Protein AF-A0A1C7MKK9-F1 (afdb_monomer_lite)

Radius of gyration: 22.71 Å; chains: 1; bounding box: 38×39×67 Å

Structure (mmCIF, N/CA/C/O backbone):
data_AF-A0A1C7MKK9-F1
#
_entry.id   AF-A0A1C7MKK9-F1
#
loop_
_atom_site.group_PDB
_atom_site.id
_atom_site.type_symbol
_atom_site.label_atom_id
_atom_site.label_alt_id
_atom_site.label_comp_id
_atom_site.label_asym_id
_atom_site.label_entity_id
_atom_site.label_seq_id
_atom_site.pdbx_PDB_ins_code
_atom_site.Cartn_x
_atom_site.Cartn_y
_atom_site.Cartn_z
_atom_site.occupancy
_atom_site.B_iso_or_equiv
_atom_site.auth_seq_id
_atom_site.auth_comp_id
_atom_site.auth_asym_id
_atom_site.auth_atom_id
_atom_site.pdbx_PDB_model_num
ATOM 1 N N . TYR A 1 1 ? -8.326 -22.837 -31.686 1.00 41.22 1 TYR A N 1
ATOM 2 C CA . TYR A 1 1 ? -7.450 -22.617 -32.850 1.00 41.22 1 TYR A CA 1
ATOM 3 C C . TYR A 1 1 ? -6.098 -23.241 -32.539 1.00 41.22 1 TYR A C 1
ATOM 5 O O . TYR A 1 1 ? -5.287 -22.627 -31.864 1.00 41.22 1 TYR A O 1
ATOM 13 N N . THR A 1 2 ? -5.926 -24.512 -32.907 1.00 41.72 2 THR A N 1
ATOM 14 C CA . THR A 1 2 ? -4.682 -25.273 -32.719 1.00 41.72 2 THR A CA 1
ATOM 15 C C . THR A 1 2 ? -3.813 -25.039 -33.943 1.00 41.72 2 THR A C 1
ATOM 17 O O . THR A 1 2 ? -4.181 -25.461 -35.037 1.00 41.72 2 THR A O 1
ATOM 20 N N . THR A 1 3 ? -2.684 -24.359 -33.774 1.00 43.34 3 THR A N 1
ATOM 21 C CA . THR A 1 3 ? -1.679 -24.244 -34.832 1.00 43.34 3 THR A CA 1
ATOM 22 C C . THR A 1 3 ? -0.671 -25.368 -34.637 1.00 43.34 3 THR A C 1
ATOM 24 O O . THR A 1 3 ? 0.099 -25.379 -33.679 1.00 43.34 3 THR A O 1
ATOM 27 N N . VAL A 1 4 ? -0.726 -26.358 -35.526 1.00 50.69 4 VAL A N 1
ATOM 28 C CA . VAL A 1 4 ? 0.252 -27.444 -35.618 1.00 50.69 4 VAL A CA 1
ATOM 29 C C . VAL A 1 4 ? 1.525 -26.858 -36.229 1.00 50.69 4 VAL A C 1
ATOM 31 O O . VAL A 1 4 ? 1.595 -26.643 -37.436 1.00 50.69 4 VAL A O 1
ATOM 34 N N . TYR A 1 5 ? 2.524 -26.561 -35.399 1.00 46.94 5 TYR A N 1
ATOM 35 C CA . TYR A 1 5 ? 3.855 -26.188 -35.871 1.00 46.94 5 TYR A CA 1
ATOM 36 C C . TYR A 1 5 ? 4.632 -27.456 -36.231 1.00 46.94 5 TYR A C 1
ATOM 38 O O . TYR A 1 5 ? 5.049 -28.220 -35.360 1.00 46.94 5 TYR A O 1
ATOM 46 N N . ALA A 1 6 ? 4.828 -27.686 -37.529 1.00 48.00 6 ALA A N 1
ATOM 47 C CA . ALA A 1 6 ? 5.784 -28.668 -38.020 1.00 48.00 6 ALA A CA 1
ATOM 48 C C . ALA A 1 6 ? 7.207 -28.191 -37.672 1.00 48.00 6 ALA A C 1
ATOM 50 O O . ALA A 1 6 ? 7.740 -27.260 -38.274 1.00 48.00 6 ALA A O 1
ATOM 51 N N . ARG A 1 7 ? 7.794 -28.808 -36.642 1.00 52.25 7 ARG A N 1
ATOM 52 C CA . ARG A 1 7 ? 9.140 -28.535 -36.125 1.00 52.25 7 ARG A CA 1
ATOM 53 C C . ARG A 1 7 ? 10.184 -29.131 -37.074 1.00 52.25 7 ARG A C 1
ATOM 55 O O . ARG A 1 7 ? 10.309 -30.348 -37.165 1.00 52.25 7 ARG A O 1
ATOM 62 N N . ASN A 1 8 ? 10.940 -28.279 -37.767 1.00 49.31 8 ASN A N 1
ATOM 63 C CA . ASN A 1 8 ? 12.142 -28.685 -38.495 1.00 49.31 8 ASN A CA 1
ATOM 64 C C . ASN A 1 8 ? 13.335 -28.644 -37.514 1.00 49.31 8 ASN A C 1
ATOM 66 O O . ASN A 1 8 ? 13.814 -27.578 -37.129 1.00 49.31 8 ASN A O 1
ATOM 70 N N . SER A 1 9 ? 13.739 -29.817 -37.023 1.00 53.78 9 SER A N 1
ATOM 71 C CA . SER A 1 9 ? 14.476 -30.031 -35.761 1.00 53.78 9 SER A CA 1
ATOM 72 C C . SER A 1 9 ? 15.999 -29.789 -35.786 1.00 53.78 9 SER A C 1
ATOM 74 O O . SER A 1 9 ? 16.714 -30.421 -35.016 1.00 53.78 9 SER A O 1
ATOM 76 N N . GLY A 1 10 ? 16.527 -28.905 -36.639 1.00 49.16 10 GLY A N 1
ATOM 77 C CA . GLY A 1 10 ? 17.985 -28.795 -36.841 1.00 49.16 10 GLY A CA 1
ATOM 78 C C . GLY A 1 10 ? 18.697 -27.574 -36.245 1.00 49.16 10 GLY A C 1
ATOM 79 O O . GLY A 1 10 ? 19.805 -27.716 -35.744 1.00 49.16 10 GLY A O 1
ATOM 80 N N . GLY A 1 11 ? 18.099 -26.376 -36.311 1.00 49.44 11 GLY A N 1
ATOM 81 C CA . GLY A 1 11 ? 18.850 -25.126 -36.071 1.00 49.44 11 GLY A CA 1
ATOM 82 C C . GLY A 1 11 ? 18.106 -23.987 -35.371 1.00 49.44 11 GLY A C 1
ATOM 83 O O . GLY A 1 11 ? 18.730 -23.008 -34.987 1.00 49.44 11 GLY A O 1
ATOM 84 N N . VAL A 1 12 ? 16.792 -24.103 -35.157 1.00 55.94 12 VAL A N 1
ATOM 85 C CA . VAL A 1 12 ? 15.985 -23.049 -34.505 1.00 55.94 12 VAL A CA 1
ATOM 86 C C . VAL A 1 12 ? 16.100 -23.106 -32.973 1.00 55.94 12 VAL A C 1
ATOM 88 O O . VAL A 1 12 ? 16.021 -22.084 -32.300 1.00 55.94 12 VAL A O 1
ATOM 91 N N . MET A 1 13 ? 16.387 -24.291 -32.421 1.00 52.06 13 MET A N 1
ATOM 92 C CA . MET A 1 13 ? 16.385 -24.548 -30.976 1.00 52.06 13 MET A CA 1
ATOM 93 C C . MET A 1 13 ? 17.452 -23.751 -30.206 1.00 52.06 13 MET A C 1
ATOM 95 O O . MET A 1 13 ? 17.201 -23.339 -29.084 1.00 52.06 13 MET A O 1
ATOM 99 N N . SER A 1 14 ? 18.615 -23.476 -30.807 1.00 57.69 14 SER A N 1
ATOM 100 C CA . SER A 1 14 ? 19.711 -22.766 -30.125 1.00 57.69 14 SER A CA 1
ATOM 101 C C . SER A 1 14 ? 19.525 -21.245 -30.070 1.00 57.69 14 SER A C 1
ATOM 103 O O . SER A 1 14 ? 20.044 -20.595 -29.165 1.00 57.69 14 SER A O 1
ATOM 105 N N . GLN A 1 15 ? 18.805 -20.662 -31.032 1.00 58.06 15 GLN A N 1
ATOM 106 C CA . GLN A 1 15 ? 18.639 -19.209 -31.124 1.00 58.06 15 GLN A CA 1
ATOM 107 C C . GLN A 1 15 ? 17.444 -18.718 -30.296 1.00 58.06 15 GLN A C 1
ATOM 109 O O . GLN A 1 15 ? 17.530 -17.666 -29.666 1.00 58.06 15 GLN A O 1
ATOM 114 N N . GLU A 1 16 ? 16.379 -19.520 -30.228 1.00 61.84 16 GLU A N 1
ATOM 115 C CA . GLU A 1 16 ? 15.189 -19.254 -29.411 1.00 61.84 16 GLU A CA 1
ATOM 116 C C . GLU A 1 16 ? 15.513 -19.342 -27.905 1.00 61.84 16 GLU A C 1
ATOM 118 O O . GLU A 1 16 ? 15.178 -18.440 -27.135 1.00 61.84 16 GLU A O 1
ATOM 123 N N . GLU A 1 17 ? 16.309 -20.340 -27.505 1.00 62.66 17 GLU A N 1
ATOM 124 C CA . GLU A 1 17 ? 16.752 -20.515 -26.116 1.00 62.66 17 GLU A CA 1
ATOM 125 C C . GLU A 1 17 ? 17.623 -19.340 -25.628 1.00 62.66 17 GLU A C 1
ATOM 127 O O . GLU A 1 17 ? 17.474 -18.872 -24.498 1.00 62.66 17 GLU A O 1
ATOM 132 N N . SER A 1 18 ? 18.487 -18.795 -26.496 1.00 64.81 18 SER A N 1
ATOM 133 C CA . SER A 1 18 ? 1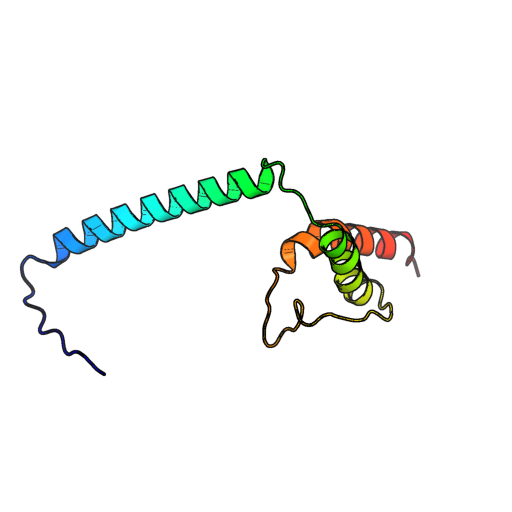9.310 -17.619 -26.177 1.00 64.81 18 SER A CA 1
ATOM 134 C C . SER A 1 18 ? 18.465 -16.351 -25.987 1.00 64.81 18 SER A C 1
ATOM 136 O O . SER A 1 18 ? 18.694 -15.592 -25.038 1.00 64.81 18 SER A O 1
ATOM 138 N N . SER A 1 19 ? 17.447 -16.140 -26.831 1.00 72.62 19 SER A N 1
ATOM 139 C CA . SER A 1 19 ? 16.508 -15.023 -26.665 1.00 72.62 19 SER A CA 1
ATOM 140 C C . SER A 1 19 ? 15.639 -15.167 -25.418 1.00 72.62 19 SER A C 1
ATOM 142 O O . SER A 1 19 ? 15.448 -14.185 -24.703 1.00 72.62 19 SER A O 1
ATOM 144 N N . ASP A 1 20 ? 15.186 -16.379 -25.093 1.00 75.94 20 ASP A N 1
ATOM 145 C CA . ASP A 1 20 ? 14.404 -16.640 -23.883 1.00 75.94 20 ASP A CA 1
ATOM 146 C C . ASP A 1 20 ? 15.215 -16.364 -22.618 1.00 75.94 20 ASP A C 1
ATOM 148 O O . ASP A 1 20 ? 14.711 -15.787 -21.654 1.00 75.94 20 ASP A O 1
ATOM 152 N N . VAL A 1 21 ? 16.493 -16.747 -22.612 1.00 77.56 21 VAL A N 1
ATOM 153 C CA . VAL A 1 21 ? 17.417 -16.445 -21.515 1.00 77.56 21 VAL A CA 1
ATOM 154 C C . VAL A 1 21 ? 17.625 -14.932 -21.380 1.00 77.56 21 VAL A C 1
ATOM 156 O O . VAL A 1 21 ? 17.543 -14.404 -20.270 1.00 77.56 21 VAL A O 1
ATOM 159 N N . SER A 1 22 ? 17.792 -14.209 -22.490 1.00 87.50 22 SER A N 1
ATOM 160 C CA . SER A 1 22 ? 17.891 -12.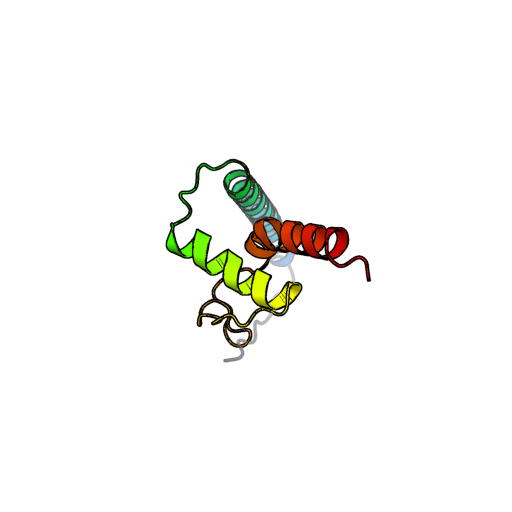742 -22.484 1.00 87.50 22 SER A CA 1
ATOM 161 C C . SER A 1 22 ? 16.626 -12.074 -21.924 1.00 87.50 22 SER A C 1
ATOM 163 O O . SER A 1 22 ? 16.717 -11.232 -21.026 1.00 87.50 22 SER A O 1
ATOM 165 N N . LEU A 1 23 ? 15.439 -12.506 -22.364 1.00 92.25 23 LEU A N 1
ATOM 166 C CA . LEU A 1 23 ? 14.156 -11.994 -21.872 1.00 92.25 23 LEU A CA 1
ATOM 167 C C . LEU A 1 23 ? 13.948 -12.284 -20.383 1.00 92.25 23 LEU A C 1
ATOM 169 O O . LEU A 1 23 ? 13.446 -11.417 -19.669 1.00 92.25 23 LEU A O 1
ATOM 173 N N . LYS A 1 24 ? 14.377 -13.452 -19.885 1.00 93.31 24 LYS A N 1
ATOM 174 C CA . LYS A 1 24 ? 14.341 -13.777 -18.448 1.00 93.31 24 LYS A CA 1
ATOM 175 C C . LYS A 1 24 ? 15.182 -12.801 -17.630 1.00 93.31 24 LYS A C 1
ATOM 177 O O . LYS A 1 24 ? 14.710 -12.323 -16.603 1.00 93.31 24 LYS A O 1
ATOM 182 N N . TYR A 1 25 ? 16.391 -12.463 -18.077 1.00 94.75 25 TYR A N 1
ATOM 183 C CA . TYR A 1 25 ? 17.233 -11.494 -17.368 1.00 94.75 25 TYR A CA 1
ATOM 184 C C . TYR A 1 25 ? 16.662 -10.080 -17.413 1.00 94.75 25 TYR A C 1
ATOM 186 O O . TYR A 1 25 ? 16.647 -9.404 -16.385 1.00 94.75 25 TYR A O 1
ATOM 194 N N . VAL A 1 26 ? 16.140 -9.652 -18.566 1.00 95.50 26 VAL A N 1
ATOM 195 C CA . VAL A 1 26 ? 15.443 -8.363 -18.689 1.00 95.50 26 VAL A CA 1
ATOM 196 C C . VAL A 1 26 ? 14.234 -8.327 -17.755 1.00 95.50 26 VAL A C 1
ATOM 198 O O . VAL A 1 26 ? 14.069 -7.370 -17.003 1.00 95.50 26 VAL A O 1
ATOM 201 N N . TYR A 1 27 ? 13.432 -9.392 -17.729 1.00 95.62 27 TYR A N 1
ATOM 202 C CA . TYR A 1 27 ? 12.286 -9.521 -16.834 1.00 95.62 27 TYR A CA 1
ATOM 203 C C . TYR A 1 27 ? 12.697 -9.467 -15.357 1.00 95.62 27 TYR A C 1
ATOM 205 O O . TYR A 1 27 ? 12.135 -8.680 -14.598 1.00 95.62 27 TYR A O 1
ATOM 213 N N . CYS A 1 28 ? 13.711 -10.235 -14.946 1.00 97.00 28 CYS A N 1
ATOM 214 C CA . CYS A 1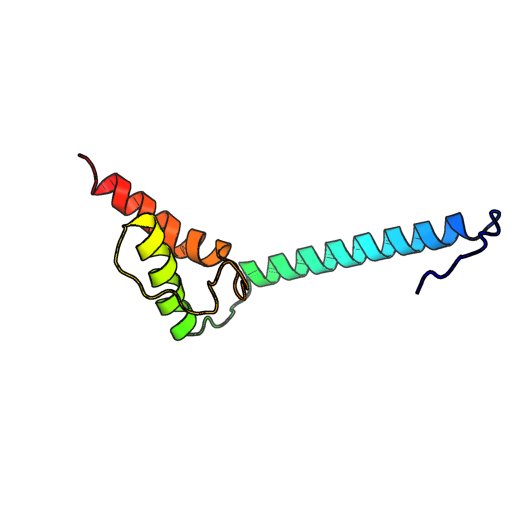 28 ? 14.245 -10.196 -13.582 1.00 97.00 28 CYS A CA 1
ATOM 215 C C . CYS A 1 28 ? 14.790 -8.807 -13.214 1.00 97.00 28 CYS A C 1
ATOM 217 O O . CYS A 1 28 ? 14.578 -8.338 -12.093 1.00 97.00 28 CYS A O 1
ATOM 219 N N . GLY A 1 29 ? 15.449 -8.124 -14.155 1.00 97.50 29 GLY A N 1
ATOM 220 C CA . GLY A 1 29 ? 15.921 -6.751 -13.985 1.00 97.50 29 GLY A CA 1
ATOM 221 C C . GLY A 1 29 ? 14.768 -5.772 -13.762 1.00 97.50 29 GLY A C 1
ATOM 222 O O . GLY A 1 29 ? 14.778 -5.018 -12.790 1.00 97.50 29 GLY A O 1
ATOM 223 N N . LEU A 1 30 ? 13.730 -5.836 -14.599 1.00 96.38 30 LEU A N 1
ATOM 224 C CA . LEU A 1 30 ? 12.521 -5.017 -14.458 1.00 96.38 30 LEU A CA 1
ATOM 225 C C . LEU A 1 30 ? 11.768 -5.317 -13.157 1.00 96.38 30 LEU A C 1
ATOM 227 O O . LEU A 1 30 ? 11.278 -4.394 -12.507 1.00 96.38 30 LEU A O 1
ATOM 231 N N . LEU A 1 31 ? 11.701 -6.584 -12.744 1.00 95.50 31 LEU A N 1
ATOM 232 C CA . LEU A 1 31 ? 11.087 -6.987 -11.479 1.00 95.50 31 LEU A CA 1
ATOM 233 C C . LEU A 1 31 ? 11.850 -6.408 -10.281 1.00 95.50 31 LEU A C 1
ATOM 235 O O . LEU A 1 31 ? 11.236 -5.871 -9.360 1.00 95.50 31 LEU A O 1
ATOM 239 N N . THR A 1 32 ? 13.182 -6.467 -10.320 1.00 96.56 32 THR A N 1
ATOM 240 C CA . THR A 1 32 ? 14.048 -5.887 -9.283 1.00 96.56 32 THR A CA 1
ATOM 241 C C . THR A 1 32 ? 13.868 -4.375 -9.212 1.00 96.56 32 THR A C 1
ATOM 243 O O . THR A 1 32 ? 13.671 -3.824 -8.131 1.00 96.56 32 THR A O 1
ATOM 246 N N . LEU A 1 33 ? 13.852 -3.702 -10.365 1.00 95.56 33 LEU A N 1
ATOM 247 C CA . LEU A 1 33 ? 13.612 -2.263 -10.451 1.00 95.56 33 LEU A CA 1
ATOM 248 C C . LEU A 1 33 ? 12.227 -1.883 -9.900 1.00 95.56 33 LEU A C 1
ATOM 250 O O . LEU A 1 33 ? 12.096 -0.909 -9.161 1.00 95.56 33 LEU A O 1
ATOM 254 N N . ARG A 1 34 ? 11.196 -2.679 -10.206 1.00 92.12 34 ARG A N 1
ATOM 255 C CA . ARG A 1 34 ? 9.843 -2.500 -9.662 1.00 92.12 34 ARG A CA 1
ATOM 256 C C . ARG A 1 34 ? 9.830 -2.622 -8.138 1.00 92.12 34 ARG A C 1
ATOM 258 O O . ARG A 1 34 ? 9.217 -1.787 -7.480 1.00 92.12 34 ARG A O 1
ATOM 265 N N . ALA A 1 35 ? 10.499 -3.631 -7.580 1.00 91.38 35 ALA A N 1
ATOM 266 C CA . ALA A 1 35 ? 10.604 -3.809 -6.132 1.00 91.38 35 ALA A CA 1
ATOM 267 C C . ALA A 1 35 ? 11.361 -2.646 -5.469 1.00 91.38 35 ALA A C 1
ATOM 269 O O . ALA A 1 35 ? 10.928 -2.144 -4.435 1.00 91.38 35 ALA A O 1
ATOM 270 N N . PHE A 1 36 ? 12.437 -2.166 -6.098 1.00 93.94 36 PHE A N 1
ATOM 271 C CA . PHE A 1 36 ? 13.185 -1.003 -5.628 1.00 93.94 36 PHE A CA 1
ATOM 272 C C . PHE A 1 36 ? 12.291 0.242 -5.530 1.00 93.94 36 PHE A C 1
ATOM 274 O O . PHE A 1 36 ? 12.214 0.860 -4.470 1.00 93.94 36 PHE A O 1
ATOM 281 N N . PHE A 1 37 ? 11.542 0.576 -6.585 1.00 90.88 37 PHE A N 1
ATOM 282 C CA . PHE A 1 37 ? 10.616 1.712 -6.536 1.00 90.88 37 PHE A CA 1
ATOM 283 C C . PHE A 1 37 ? 9.450 1.508 -5.567 1.00 90.88 37 PHE A C 1
ATOM 285 O O . PHE A 1 37 ? 8.999 2.475 -4.965 1.00 90.88 37 PHE A O 1
ATOM 292 N N . ALA A 1 38 ? 8.973 0.276 -5.383 1.00 86.50 38 ALA A N 1
ATOM 293 C CA . ALA A 1 38 ? 7.913 -0.006 -4.420 1.00 86.50 38 ALA A CA 1
ATOM 294 C C . ALA A 1 38 ? 8.355 0.228 -2.963 1.00 86.50 38 ALA A C 1
ATOM 296 O O . ALA A 1 38 ? 7.532 0.622 -2.143 1.00 86.50 38 ALA A O 1
ATOM 297 N N . LEU A 1 39 ? 9.633 -0.011 -2.641 1.00 86.44 39 LEU A N 1
ATOM 298 C CA . LEU A 1 39 ? 10.171 0.134 -1.282 1.00 86.44 39 LEU A CA 1
ATOM 299 C C . LEU A 1 39 ? 10.734 1.532 -0.995 1.00 86.44 39 LEU A C 1
ATOM 301 O O . LEU A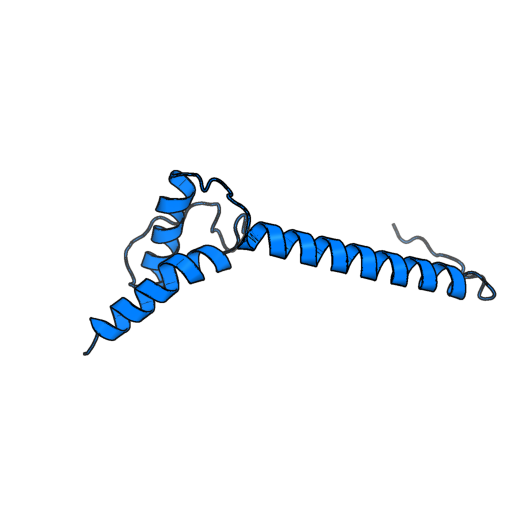 1 39 ? 10.594 2.026 0.119 1.00 86.44 39 LEU A O 1
ATOM 305 N N . PHE A 1 40 ? 11.389 2.153 -1.980 1.00 88.50 40 PHE A N 1
ATOM 306 C CA . PHE A 1 40 ? 12.107 3.423 -1.802 1.00 88.50 40 PHE A CA 1
ATOM 307 C C . PHE A 1 40 ? 11.441 4.614 -2.501 1.00 88.50 40 PHE A C 1
ATOM 309 O O . PHE A 1 40 ? 11.880 5.751 -2.333 1.00 88.50 40 PHE A O 1
ATOM 316 N N . GLY A 1 41 ? 10.412 4.381 -3.314 1.00 85.00 41 GLY A N 1
ATOM 317 C CA . GLY A 1 41 ? 9.693 5.446 -4.003 1.00 85.00 41 GLY A CA 1
ATOM 318 C C . GLY A 1 41 ? 8.796 6.246 -3.059 1.00 85.00 41 GLY A C 1
ATOM 319 O O . GLY A 1 41 ? 8.170 5.700 -2.155 1.00 85.00 41 GLY A O 1
ATOM 320 N N . THR A 1 42 ? 8.664 7.548 -3.313 1.00 81.81 42 THR A N 1
ATOM 321 C CA . THR A 1 42 ? 7.709 8.429 -2.621 1.00 81.81 42 THR A CA 1
ATOM 322 C C . THR A 1 42 ? 6.349 8.393 -3.321 1.00 81.81 42 THR A C 1
ATOM 324 O O . THR A 1 42 ? 5.875 9.402 -3.846 1.00 81.81 42 THR A O 1
ATOM 327 N N . GLY A 1 43 ? 5.753 7.203 -3.407 1.00 77.19 43 GLY A N 1
ATOM 328 C CA . GLY A 1 43 ? 4.409 7.046 -3.957 1.00 77.19 43 GLY A CA 1
ATOM 329 C C . GLY A 1 43 ? 3.389 7.764 -3.074 1.00 77.19 43 GLY A C 1
ATOM 330 O O . GLY A 1 43 ? 3.368 7.563 -1.862 1.00 77.19 43 GLY A O 1
ATOM 331 N N . TYR A 1 44 ? 2.547 8.607 -3.670 1.00 85.38 44 TYR A N 1
ATOM 332 C CA . TYR A 1 44 ? 1.393 9.159 -2.970 1.00 85.38 44 TYR A CA 1
ATOM 333 C C . TYR A 1 44 ? 0.369 8.042 -2.770 1.00 85.38 44 TYR A C 1
ATOM 335 O O . TYR A 1 44 ? -0.128 7.482 -3.744 1.00 85.38 44 TYR A O 1
ATOM 343 N N . ILE A 1 45 ? 0.092 7.703 -1.514 1.00 81.31 45 ILE A N 1
ATOM 344 C CA . ILE A 1 45 ? -1.011 6.812 -1.156 1.00 81.31 45 ILE A CA 1
ATOM 345 C C . ILE A 1 45 ? -2.247 7.693 -1.061 1.00 81.31 45 ILE A C 1
ATOM 347 O O . ILE A 1 45 ? -2.243 8.658 -0.286 1.00 81.31 45 ILE A O 1
ATOM 351 N N . HIS A 1 46 ? -3.283 7.392 -1.844 1.00 85.25 46 HIS A N 1
ATOM 352 C CA . HIS A 1 46 ? -4.490 8.193 -1.753 1.00 85.25 46 HIS A CA 1
ATOM 353 C C . HIS A 1 46 ? -5.119 8.045 -0.361 1.00 85.25 46 HIS A C 1
ATOM 355 O O . HIS A 1 46 ? -5.057 6.977 0.257 1.00 85.25 46 HIS A O 1
ATOM 361 N N . PRO A 1 47 ? -5.726 9.117 0.168 1.00 84.94 47 PRO A N 1
ATOM 362 C CA . PRO A 1 47 ? -6.320 9.089 1.494 1.00 84.94 47 PRO A CA 1
ATOM 363 C C . PRO A 1 47 ? -7.416 8.024 1.614 1.00 84.94 47 PRO A C 1
ATOM 365 O O . PRO A 1 47 ? -7.497 7.374 2.652 1.00 84.94 47 PRO A O 1
ATOM 368 N N . ASP A 1 48 ? -8.213 7.780 0.570 1.00 84.50 48 ASP A N 1
ATOM 369 C CA . ASP A 1 48 ? -9.210 6.704 0.579 1.00 84.50 48 ASP A CA 1
ATOM 370 C C . ASP A 1 48 ? -8.556 5.321 0.672 1.00 84.50 48 ASP A C 1
ATOM 372 O O . ASP A 1 48 ? -9.012 4.498 1.459 1.00 84.50 48 ASP A O 1
ATOM 376 N N . GLU A 1 49 ? -7.443 5.087 -0.030 1.00 83.12 49 GLU A N 1
ATOM 377 C CA . GLU A 1 49 ? -6.679 3.841 0.089 1.00 83.12 49 GLU A CA 1
ATOM 378 C C . GLU A 1 49 ? -6.168 3.651 1.518 1.00 83.12 49 GLU A C 1
ATOM 380 O O . GLU A 1 49 ? -6.278 2.562 2.075 1.00 83.12 49 GLU A O 1
ATOM 385 N N . TYR A 1 50 ? -5.648 4.708 2.146 1.00 84.25 50 TYR A N 1
ATOM 386 C CA . TYR A 1 50 ? -5.156 4.637 3.521 1.00 84.25 50 TYR A CA 1
ATOM 387 C C . TYR A 1 50 ? -6.256 4.223 4.512 1.00 84.25 50 TYR A C 1
ATOM 389 O O . TYR A 1 50 ? -6.043 3.313 5.315 1.00 84.25 50 TYR A O 1
ATOM 397 N N . PHE A 1 51 ? -7.438 4.842 4.437 1.00 83.38 51 PHE A N 1
ATOM 398 C CA . PHE A 1 51 ? -8.540 4.531 5.353 1.00 83.38 51 PHE A CA 1
ATOM 399 C C . PHE A 1 51 ? -9.204 3.183 5.042 1.00 83.38 51 PHE A C 1
ATOM 401 O O . PHE A 1 51 ? -9.468 2.402 5.956 1.00 83.38 51 PHE A O 1
ATOM 408 N N . GLN A 1 52 ? -9.409 2.861 3.764 1.00 85.38 52 GLN A N 1
ATOM 409 C CA . GLN A 1 52 ? -10.102 1.640 3.346 1.00 85.38 52 GLN A CA 1
ATOM 410 C C . GLN A 1 52 ? -9.249 0.372 3.575 1.00 85.38 52 GLN A C 1
ATOM 412 O O . GLN A 1 52 ? -9.787 -0.692 3.892 1.00 85.38 52 GLN A O 1
ATOM 417 N N . ASN A 1 53 ? -7.915 0.480 3.493 1.00 87.12 53 ASN A N 1
ATOM 418 C CA . ASN A 1 53 ? -6.985 -0.624 3.775 1.00 87.12 53 ASN A CA 1
ATOM 419 C C . ASN A 1 53 ? -7.037 -1.097 5.238 1.00 87.12 53 ASN A C 1
ATOM 421 O O . ASN A 1 53 ? -6.843 -2.282 5.508 1.00 87.12 53 ASN A O 1
ATOM 425 N N . GLY A 1 54 ? -7.274 -0.183 6.184 1.00 88.19 54 GLY A N 1
ATOM 426 C CA . GLY A 1 54 ? -7.354 -0.521 7.606 1.00 88.19 54 GLY A CA 1
ATOM 427 C C . GLY A 1 54 ? -8.642 -1.260 7.966 1.00 88.19 54 GLY A C 1
ATOM 428 O O . GLY A 1 54 ? -8.631 -2.145 8.817 1.00 88.19 54 GLY A O 1
ATOM 429 N N . GLU A 1 55 ? -9.752 -0.949 7.297 1.00 89.69 55 GLU A N 1
ATOM 430 C CA . GLU A 1 55 ? -11.036 -1.599 7.572 1.00 89.69 55 GLU A CA 1
ATOM 431 C C . GLU A 1 55 ? -11.008 -3.090 7.216 1.00 89.69 55 GLU A C 1
ATOM 433 O O . GLU A 1 55 ? -11.456 -3.925 8.003 1.00 89.69 55 GLU A O 1
ATOM 438 N N . VAL A 1 56 ? -10.428 -3.457 6.066 1.00 89.50 56 VAL A N 1
ATOM 439 C CA . VAL A 1 56 ? -10.400 -4.865 5.638 1.00 89.50 56 VAL A CA 1
ATOM 440 C C . VAL A 1 56 ? -9.599 -5.751 6.598 1.00 89.50 56 VAL A C 1
ATOM 442 O O . VAL A 1 56 ? -10.020 -6.875 6.882 1.00 89.50 56 VAL A O 1
ATOM 445 N N . THR A 1 57 ? -8.483 -5.251 7.136 1.00 91.81 57 THR A N 1
ATOM 446 C CA . THR A 1 57 ? -7.638 -5.985 8.090 1.00 91.81 57 THR A CA 1
ATOM 447 C C . THR A 1 57 ? -8.224 -5.974 9.500 1.00 91.81 57 THR A C 1
ATOM 449 O O . THR A 1 57 ? -8.196 -7.010 10.168 1.00 91.81 57 THR A O 1
ATOM 452 N N . ALA A 1 58 ? -8.823 -4.862 9.938 1.00 90.56 58 ALA A N 1
ATOM 453 C CA . ALA A 1 58 ? -9.502 -4.760 11.230 1.00 90.56 58 ALA A CA 1
ATOM 454 C C . ALA A 1 58 ? -10.662 -5.757 11.339 1.00 90.56 58 ALA A C 1
ATOM 456 O O . ALA A 1 58 ? -10.796 -6.446 12.351 1.00 90.56 58 ALA A O 1
ATOM 457 N N . GLY A 1 59 ? -11.464 -5.896 10.280 1.00 89.19 59 GLY A N 1
ATOM 458 C CA . GLY A 1 59 ? -12.538 -6.884 10.252 1.00 89.19 59 GLY A CA 1
ATOM 459 C C . GLY A 1 59 ? -12.041 -8.326 10.310 1.00 89.19 59 GLY A C 1
ATOM 460 O O . GLY A 1 59 ? -12.651 -9.161 10.970 1.00 89.19 59 GLY A O 1
ATOM 461 N N . GLN A 1 60 ? -10.918 -8.622 9.649 1.00 88.25 60 GLN A N 1
ATOM 462 C CA . GLN A 1 60 ? -10.355 -9.975 9.624 1.00 88.25 60 GLN A CA 1
ATOM 463 C C . GLN A 1 60 ? -9.674 -10.383 10.933 1.00 88.25 60 GLN A C 1
ATOM 465 O O . GLN A 1 60 ? -9.766 -11.547 11.308 1.00 88.25 60 GLN A O 1
ATOM 470 N N . ILE A 1 61 ? -8.975 -9.462 11.601 1.00 90.19 61 ILE A N 1
ATOM 471 C CA . ILE A 1 61 ? -8.156 -9.779 12.782 1.00 90.19 61 ILE A CA 1
ATOM 472 C C . ILE A 1 61 ? -8.935 -9.537 14.073 1.00 90.19 61 ILE A C 1
ATOM 474 O O . ILE A 1 61 ? -9.011 -10.414 14.928 1.00 90.19 61 ILE A O 1
ATOM 478 N N . LEU A 1 62 ? -9.556 -8.363 14.205 1.00 89.00 62 LEU A N 1
ATOM 479 C CA . LEU A 1 62 ? -10.262 -7.964 15.426 1.00 89.00 62 LEU A CA 1
ATOM 480 C C . LEU A 1 62 ? -11.726 -8.427 15.446 1.00 89.00 62 LEU A C 1
ATOM 482 O O . LEU A 1 62 ? -12.414 -8.220 16.440 1.00 89.00 62 LEU A O 1
ATOM 486 N N . GLY A 1 63 ? -12.225 -9.023 14.358 1.00 86.88 63 GLY A N 1
ATOM 487 C CA . GLY A 1 63 ? -13.620 -9.461 14.252 1.00 86.88 63 GLY A CA 1
ATOM 488 C C . GLY A 1 63 ? -14.628 -8.307 14.231 1.00 86.88 63 GLY A C 1
ATOM 489 O O . GLY A 1 63 ? -15.806 -8.508 14.520 1.00 86.88 63 GLY A O 1
ATOM 490 N N . LEU A 1 64 ? -14.179 -7.090 13.912 1.00 87.56 64 LEU A N 1
ATOM 491 C CA . LEU A 1 64 ? -15.046 -5.918 13.836 1.00 87.56 64 LEU A CA 1
ATOM 492 C C . LEU A 1 64 ? -15.951 -5.992 12.601 1.00 87.56 64 LEU A C 1
ATOM 494 O O . LEU A 1 64 ? -15.547 -6.440 11.525 1.00 87.56 64 LEU A O 1
ATOM 498 N N . HIS A 1 65 ? -17.182 -5.498 12.733 1.00 86.94 65 HIS A N 1
ATOM 499 C CA . HIS A 1 65 ? -18.076 -5.367 11.588 1.00 86.94 65 HIS A CA 1
ATOM 500 C C . HIS A 1 65 ? -17.541 -4.286 10.639 1.00 86.94 65 HIS A C 1
ATOM 502 O O . HIS A 1 65 ? -17.549 -3.102 10.970 1.00 86.94 65 HIS A O 1
ATOM 508 N N . THR A 1 66 ? -17.077 -4.699 9.460 1.00 86.25 66 THR A N 1
ATOM 509 C CA . THR A 1 66 ? -16.467 -3.819 8.452 1.00 86.25 66 THR A CA 1
ATOM 510 C C . THR A 1 66 ? -17.096 -4.063 7.086 1.00 86.25 66 THR A C 1
ATOM 512 O O . THR A 1 66 ? -17.472 -5.188 6.744 1.00 86.25 66 THR A O 1
ATOM 515 N N . LEU A 1 67 ? -17.242 -2.996 6.300 1.00 85.25 67 LEU A N 1
ATOM 516 C CA . LEU A 1 67 ? -17.805 -3.065 4.955 1.00 85.25 67 LEU A CA 1
ATOM 517 C C . LEU A 1 67 ? -16.679 -3.269 3.947 1.00 85.25 67 LEU A C 1
ATOM 519 O O . LEU A 1 67 ? -15.988 -2.338 3.548 1.00 85.25 67 LEU A O 1
ATOM 523 N N . ARG A 1 68 ? -16.504 -4.515 3.505 1.00 85.19 68 ARG A N 1
ATOM 524 C CA . ARG A 1 68 ? -15.510 -4.836 2.484 1.00 85.19 68 ARG A CA 1
ATOM 525 C C . ARG A 1 68 ? -15.953 -4.296 1.123 1.00 85.19 68 ARG A C 1
ATOM 527 O O . ARG A 1 68 ? -16.975 -4.721 0.585 1.00 85.19 68 ARG A O 1
ATOM 534 N N . THR A 1 69 ? -15.164 -3.395 0.548 1.00 86.25 69 THR A N 1
ATOM 535 C CA . THR A 1 69 ? -15.414 -2.869 -0.798 1.00 86.25 69 THR A CA 1
ATOM 536 C C . THR A 1 69 ? -15.112 -3.907 -1.878 1.00 86.25 69 THR A C 1
ATOM 538 O O . THR A 1 69 ? -14.444 -4.919 -1.651 1.00 86.25 69 THR A O 1
ATOM 541 N N . TRP A 1 70 ? -15.626 -3.657 -3.084 1.00 87.75 70 TRP A N 1
ATOM 542 C CA . TRP A 1 70 ? -15.496 -4.554 -4.235 1.00 87.75 70 TRP A CA 1
ATOM 543 C C . TRP A 1 70 ? -14.036 -4.856 -4.611 1.00 87.75 70 TRP A C 1
ATOM 545 O O . TRP A 1 70 ? -13.756 -5.931 -5.131 1.00 87.75 70 TRP A O 1
ATOM 555 N N . GLU A 1 71 ? -13.105 -3.956 -4.292 1.00 88.12 71 GLU A N 1
ATOM 556 C CA . GLU A 1 71 ? -11.673 -4.089 -4.588 1.00 88.12 71 GLU A CA 1
ATOM 557 C C . GLU A 1 71 ? -11.011 -5.258 -3.837 1.00 88.12 71 GLU A C 1
ATOM 559 O O . GLU A 1 71 ? -10.023 -5.833 -4.306 1.00 88.12 71 GLU A O 1
ATOM 564 N N . TRP A 1 72 ? -11.602 -5.636 -2.699 1.00 87.06 72 TRP A N 1
ATOM 565 C CA . TRP A 1 72 ? -11.181 -6.728 -1.821 1.00 87.06 72 TRP A CA 1
ATOM 566 C C . TRP A 1 72 ? -12.011 -8.002 -2.013 1.00 87.06 72 TRP A C 1
ATOM 568 O O . TRP A 1 72 ? -11.926 -8.930 -1.204 1.00 87.06 72 TRP A O 1
ATOM 578 N N . ASN A 1 73 ? -12.852 -8.060 -3.047 1.00 87.25 73 ASN A N 1
ATOM 579 C CA . ASN A 1 73 ? -13.673 -9.232 -3.308 1.00 87.25 73 ASN A CA 1
ATOM 580 C C . ASN A 1 73 ? -12.783 -10.428 -3.711 1.00 87.25 73 ASN A C 1
ATOM 582 O O . ASN A 1 73 ? -12.080 -10.340 -4.718 1.00 87.25 73 ASN A O 1
ATOM 586 N N . PRO A 1 74 ? -12.828 -11.566 -2.990 1.00 85.81 74 PRO A N 1
ATOM 587 C CA . PRO A 1 74 ? -11.996 -12.728 -3.306 1.00 85.81 74 PRO A CA 1
ATOM 588 C C . PRO A 1 74 ? -12.315 -13.361 -4.667 1.00 85.81 74 PRO A C 1
ATOM 590 O O . PRO A 1 74 ? -11.459 -14.040 -5.226 1.00 85.81 74 PRO A O 1
ATOM 593 N N . ALA A 1 75 ? -13.515 -13.144 -5.215 1.00 90.38 75 ALA A N 1
ATOM 594 C CA . ALA A 1 75 ? -13.869 -13.627 -6.547 1.00 90.38 75 ALA A CA 1
ATOM 595 C C . ALA A 1 75 ? -13.173 -12.829 -7.665 1.00 90.38 75 ALA A C 1
ATOM 597 O O . ALA A 1 75 ? -12.853 -13.392 -8.708 1.00 90.38 75 ALA A O 1
ATOM 598 N N . PHE A 1 76 ? -12.926 -11.532 -7.441 1.00 87.69 76 PHE A N 1
ATOM 599 C CA . PHE A 1 76 ? -12.338 -10.614 -8.421 1.00 87.69 76 PHE A CA 1
ATOM 600 C C . PHE A 1 76 ? -11.393 -9.620 -7.722 1.00 87.69 76 PHE A C 1
ATOM 602 O O . PHE A 1 76 ? -11.726 -8.438 -7.590 1.00 87.69 76 PHE A O 1
ATOM 609 N N . PRO A 1 77 ? -10.228 -10.078 -7.225 1.00 84.44 77 PRO A N 1
ATOM 610 C CA . PRO A 1 77 ? -9.340 -9.230 -6.443 1.00 84.44 77 PRO A CA 1
ATOM 611 C C . PRO A 1 77 ? -8.699 -8.166 -7.333 1.00 84.44 77 PRO A C 1
ATOM 613 O O . PRO A 1 77 ? -7.994 -8.478 -8.293 1.00 84.44 77 PRO A O 1
ATOM 616 N N . CYS A 1 78 ? -8.931 -6.900 -6.994 1.00 87.00 78 CYS A N 1
ATOM 617 C CA . CYS A 1 78 ? -8.379 -5.756 -7.724 1.00 87.00 78 CYS A CA 1
ATOM 618 C C . CYS A 1 78 ? -7.160 -5.154 -7.009 1.00 87.00 78 CYS A C 1
ATOM 620 O O . CYS A 1 78 ? -6.365 -4.442 -7.621 1.00 87.00 78 CYS A O 1
ATOM 622 N N . ARG A 1 79 ? -6.986 -5.469 -5.718 1.00 87.56 79 ARG A N 1
ATOM 623 C CA . ARG A 1 79 ? -5.868 -5.023 -4.880 1.00 87.56 79 ARG A CA 1
ATOM 624 C C . ARG A 1 79 ? -5.170 -6.203 -4.209 1.00 87.56 79 ARG A C 1
ATOM 626 O O . ARG A 1 79 ? -5.781 -7.225 -3.902 1.00 87.56 79 ARG A O 1
ATOM 633 N N . SER A 1 80 ? -3.871 -6.046 -3.959 1.00 88.38 80 SER A N 1
ATOM 634 C CA . SER A 1 80 ? -3.105 -7.003 -3.157 1.00 88.38 80 SER A CA 1
ATOM 635 C C . SER A 1 80 ? -3.353 -6.760 -1.672 1.00 88.38 80 SER A C 1
ATOM 637 O O . SER A 1 80 ? -3.251 -5.626 -1.211 1.00 88.38 80 SER A O 1
ATOM 639 N N . ILE A 1 81 ? -3.629 -7.826 -0.918 1.00 89.38 81 ILE A N 1
ATOM 640 C CA . ILE A 1 81 ? -3.814 -7.768 0.541 1.00 89.38 81 ILE A CA 1
ATOM 641 C C . ILE A 1 81 ? -2.489 -7.660 1.303 1.00 89.38 81 ILE A C 1
ATOM 643 O O . ILE A 1 81 ? -2.479 -7.306 2.478 1.00 89.38 81 ILE A O 1
ATOM 647 N N . ILE A 1 82 ? -1.359 -7.931 0.641 1.00 90.56 82 ILE A N 1
ATOM 648 C CA . ILE A 1 82 ? -0.045 -7.991 1.291 1.00 90.56 82 ILE A CA 1
ATOM 649 C C . ILE A 1 82 ? 0.338 -6.640 1.923 1.00 90.56 82 ILE A C 1
ATOM 651 O O . ILE A 1 82 ? 0.683 -6.645 3.105 1.00 90.56 82 ILE A O 1
ATOM 655 N N . PRO A 1 83 ? 0.256 -5.486 1.220 1.00 88.25 83 PRO A N 1
ATOM 656 C CA . PRO A 1 83 ? 0.617 -4.211 1.833 1.00 88.25 83 PRO A CA 1
ATOM 657 C C . PRO A 1 83 ? -0.288 -3.829 3.018 1.00 88.25 83 PRO A C 1
ATOM 659 O O . PRO A 1 83 ? 0.271 -3.564 4.079 1.00 88.25 83 PRO A O 1
ATOM 662 N N . PRO A 1 84 ? -1.639 -3.871 2.922 1.00 90.88 84 PRO A N 1
ATOM 663 C CA . PRO A 1 84 ? -2.508 -3.613 4.074 1.00 90.88 84 PRO A CA 1
ATOM 664 C C . PRO A 1 84 ? -2.240 -4.542 5.256 1.00 90.88 84 PRO A C 1
ATOM 666 O O . PRO A 1 84 ? -2.201 -4.094 6.402 1.00 90.88 84 PRO A O 1
ATOM 669 N N . TRP A 1 85 ? -2.028 -5.835 4.995 1.00 91.12 85 TRP A N 1
ATOM 670 C CA . TRP A 1 85 ? -1.760 -6.809 6.049 1.00 91.12 85 TRP A CA 1
ATOM 671 C C . TRP A 1 85 ? -0.449 -6.507 6.783 1.00 91.12 85 TRP A C 1
ATOM 673 O O . TRP A 1 85 ? -0.400 -6.593 8.008 1.00 91.12 85 TRP A O 1
ATOM 683 N N . LEU A 1 86 ? 0.588 -6.071 6.065 1.00 91.44 86 LEU A N 1
ATOM 684 C CA . LEU A 1 86 ? 1.861 -5.683 6.669 1.00 91.44 86 LEU A CA 1
ATOM 685 C C . LEU A 1 86 ? 1.755 -4.370 7.465 1.00 91.44 86 LEU A C 1
ATOM 687 O O . LEU A 1 86 ? 2.323 -4.273 8.550 1.00 91.44 86 LEU A O 1
ATOM 691 N N . THR A 1 87 ? 1.040 -3.367 6.945 1.00 89.62 87 THR A N 1
ATOM 692 C CA . THR A 1 87 ? 0.992 -2.022 7.547 1.00 89.62 87 THR A CA 1
ATOM 693 C C . THR A 1 87 ? -0.028 -1.879 8.670 1.00 89.62 87 THR A C 1
ATOM 695 O O . THR A 1 87 ? 0.219 -1.126 9.605 1.00 89.62 87 THR A O 1
ATOM 698 N N . THR A 1 88 ? -1.161 -2.579 8.597 1.00 91.75 88 THR A N 1
ATOM 699 C CA . THR A 1 88 ? -2.262 -2.476 9.577 1.00 91.75 88 THR A CA 1
ATOM 700 C C . THR A 1 88 ? -2.585 -3.814 10.231 1.00 91.75 88 THR A C 1
ATOM 702 O O . THR A 1 88 ? -2.835 -3.862 11.433 1.00 91.75 88 THR A O 1
ATOM 705 N N . GLY A 1 89 ? -2.488 -4.919 9.484 1.00 92.31 89 GLY A N 1
ATOM 706 C CA . GLY A 1 89 ? -2.766 -6.252 10.012 1.00 92.31 89 GLY A CA 1
ATOM 707 C C . GLY A 1 89 ? -1.794 -6.685 11.111 1.00 92.31 89 GLY A C 1
ATOM 708 O O . GLY A 1 89 ? -2.229 -7.044 12.202 1.00 92.31 89 GLY A O 1
ATOM 709 N N . LEU A 1 90 ? -0.482 -6.587 10.877 1.00 93.19 90 LEU A N 1
ATOM 710 C CA . LEU A 1 90 ? 0.518 -6.899 11.904 1.00 93.19 90 LEU A CA 1
ATOM 711 C C . LEU A 1 90 ? 0.305 -6.081 13.193 1.00 93.19 90 LEU A C 1
ATOM 713 O O . LEU A 1 90 ? 0.197 -6.703 14.252 1.00 93.19 90 LEU A O 1
ATOM 717 N N . PRO A 1 91 ? 0.166 -4.737 13.154 1.00 92.50 91 PRO A N 1
ATOM 718 C CA . PRO A 1 91 ? -0.187 -3.961 14.342 1.00 92.50 91 PRO A CA 1
ATOM 719 C C . PRO A 1 91 ? -1.456 -4.441 15.049 1.00 92.50 91 PRO A C 1
ATOM 721 O O . PRO A 1 91 ? -1.453 -4.523 16.274 1.00 92.50 91 PRO A O 1
ATOM 724 N N . PHE A 1 92 ? -2.516 -4.798 14.316 1.00 92.50 92 PHE A N 1
ATOM 725 C CA . PHE A 1 92 ? -3.739 -5.326 14.928 1.00 92.50 92 PHE A CA 1
ATOM 726 C C . PHE A 1 92 ? -3.532 -6.684 15.590 1.00 92.50 92 PHE A C 1
ATOM 728 O O . PHE A 1 92 ? -4.063 -6.894 16.675 1.00 92.50 92 PHE A O 1
ATOM 735 N N . MET A 1 93 ? -2.733 -7.580 15.006 1.00 91.06 93 MET A N 1
ATOM 736 C CA . MET A 1 93 ? -2.394 -8.859 15.641 1.00 91.06 93 MET A CA 1
ATOM 737 C C . MET A 1 93 ? -1.590 -8.648 16.925 1.00 91.06 93 MET A C 1
ATOM 739 O O . MET A 1 93 ? -1.881 -9.269 17.946 1.00 91.06 93 MET A O 1
ATOM 743 N N . PHE A 1 94 ? -0.601 -7.750 16.896 1.00 92.94 94 PHE A N 1
ATOM 744 C CA . PHE A 1 94 ? 0.164 -7.395 18.092 1.00 92.94 94 PHE A CA 1
ATOM 745 C C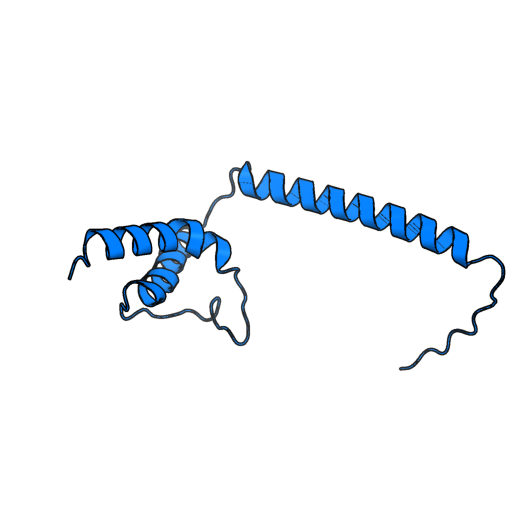 . PHE A 1 94 ? -0.728 -6.761 19.160 1.00 92.94 94 PHE A C 1
ATOM 747 O O . PHE A 1 94 ? -0.638 -7.145 20.323 1.00 92.94 94 PHE A O 1
ATOM 754 N N . ALA A 1 95 ? -1.616 -5.841 18.778 1.00 91.00 95 ALA A N 1
ATOM 755 C CA . ALA A 1 95 ? -2.563 -5.215 19.694 1.00 91.00 95 ALA A CA 1
ATOM 756 C C . ALA A 1 95 ? -3.545 -6.236 20.282 1.00 91.00 95 ALA A C 1
ATOM 758 O O . ALA A 1 95 ? -3.782 -6.225 21.483 1.00 91.00 95 ALA A O 1
ATOM 759 N N . GLN A 1 96 ? -4.069 -7.152 19.467 1.00 89.50 96 GLN A N 1
ATOM 760 C CA . GLN A 1 96 ? -4.953 -8.223 19.920 1.00 89.50 96 GLN A CA 1
ATOM 761 C C . GLN A 1 96 ? -4.239 -9.178 20.875 1.00 89.50 96 GLN A C 1
ATOM 763 O O . GLN A 1 96 ? -4.821 -9.561 21.875 1.00 89.50 96 GLN A O 1
ATOM 768 N N . CYS A 1 97 ? -2.980 -9.529 20.615 1.00 89.38 97 CYS A N 1
ATOM 769 C CA . CYS A 1 97 ? -2.187 -10.351 21.529 1.00 89.38 97 CYS A CA 1
ATOM 770 C C . CYS A 1 97 ? -1.884 -9.614 22.847 1.00 89.38 97 CYS A C 1
ATOM 772 O O . CYS A 1 97 ? -1.973 -10.196 23.922 1.00 89.38 97 CYS A O 1
ATOM 774 N N . ALA A 1 98 ? -1.562 -8.318 22.778 1.00 89.38 98 ALA A N 1
ATOM 775 C CA . ALA A 1 98 ? -1.246 -7.507 23.953 1.00 89.38 98 ALA A CA 1
ATOM 776 C C . ALA A 1 98 ? -2.475 -7.179 24.821 1.00 89.38 98 ALA A C 1
ATOM 778 O O . ALA A 1 98 ? -2.341 -7.049 26.035 1.00 89.38 98 ALA A O 1
ATOM 779 N N . LEU A 1 99 ? -3.652 -7.013 24.209 1.00 85.56 99 LEU A N 1
ATOM 780 C CA . LEU A 1 99 ? -4.901 -6.639 24.887 1.00 85.56 99 LEU A CA 1
ATOM 781 C C . LEU A 1 99 ? -5.821 -7.835 25.163 1.00 85.56 99 LEU A C 1
ATOM 783 O O . LEU A 1 99 ? -6.627 -7.777 26.083 1.00 85.56 99 LEU A O 1
ATOM 787 N N . GLY A 1 100 ? -5.713 -8.899 24.372 1.00 66.50 100 GLY A N 1
ATOM 788 C CA . GLY A 1 100 ? -6.506 -10.127 24.454 1.00 66.50 100 GLY A CA 1
ATOM 789 C C . GLY A 1 100 ? -5.846 -11.209 25.302 1.00 66.50 100 GLY A C 1
ATOM 790 O O . GLY A 1 100 ? -5.964 -12.386 24.981 1.00 66.50 100 GLY A O 1
ATOM 791 N N . GLY A 1 101 ? -5.126 -10.814 26.354 1.00 55.62 101 GLY A N 1
ATOM 792 C CA . GLY A 1 101 ? -4.664 -11.725 27.395 1.00 55.62 101 GLY A CA 1
ATOM 793 C C . GLY 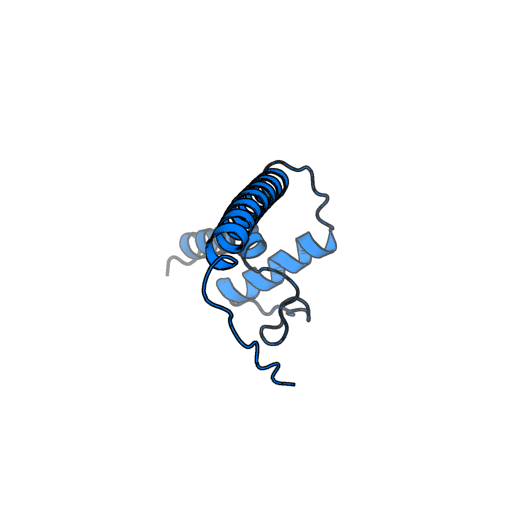A 1 101 ? -5.819 -12.189 28.282 1.00 55.62 101 GLY A C 1
ATOM 794 O O . GLY A 1 101 ? -5.843 -11.824 29.452 1.00 55.62 101 GLY A O 1
ATOM 795 N N . GLU A 1 102 ? -6.743 -12.965 27.712 1.00 44.25 102 GLU A N 1
ATOM 796 C CA . GLU A 1 102 ? -7.648 -13.907 28.393 1.00 44.25 102 GLU A CA 1
ATOM 797 C C . GLU A 1 102 ? -7.840 -15.158 27.524 1.00 44.25 102 GLU A C 1
ATOM 799 O O . GLU A 1 102 ? -8.212 -15.016 26.336 1.00 44.25 102 GLU A O 1
#

Foldseek 3Di:
DDDDDPDPDDPPVVVVVVVVVVVVVVVVVVVVVVVCCVVPNPDDDDPCNVVLLQQVLCCVQVVDDGDNDPCPDPVDNVDDNVVSCVPRNVVSNVVCVVVVPD

Organism: Grifola frondosa (NCBI:txid5627)

Secondary structure (DSSP, 8-state):
--------TTTSHHHHHHHHHHHHHHHHHHHHHHHHHHHHS-PPPPHHHHHHHHHHHHHHHS-------GGG-TTS--S-SHHHIIIIIHHHHHHHHHH---

InterPro domains:
  IPR005599 GPI mannosyltransferase [PF03901] (26-97)

Sequence (102 aa):
YTTVYARNSGGVMSQEESSDVSLKYVYCGLLTLRAFFALFGTGYIHPDEYFQNGEVTAGQILGLHTLRTWEWNPAFPCRSIIPPWLTTGLPFMFAQCALGGE

pLDDT: mean 81.19, std 15.48, range [41.22, 97.5]